Protein 3BHP (pdb70)

Organism: Bacillus subtilis (strain 168) (NCBI:txid224308)

InterPro domains:
  IPR009242 Protein of unknown function DUF896 [MF_01103] (2-60)
  IPR009242 Protein of unknown function DUF896 [PF05979] (6-68)
  IPR009242 Protein of unknown function DUF896 [PTHR37300] (1-77)

Nearest PDB structures (foldseek):
  3bhp-assembly4_B  TM=1.022E+00  e=1.691E-05  Bacillus subtilis
  3bhp-assembly4_C  TM=9.473E-01  e=4.845E-05  Bacillus subtilis
  3bhp-assembly4_A  TM=9.456E-01  e=6.882E-05  Bacillus subtilis
  3bhp-assembly4_A  TM=1.020E+00  e=9.199E-06  Bacillus subtilis
  3bhp-assembly4_B  TM=9.357E-01  e=3.485E-05  Bacillus subtilis

Solvent-accessible surface area: 9072 Å² total

Sequence (148 aa):
ISNAKIARINELAAKAKAGVITEEEKAEQQKLRQEYLKGFRSSKNTLKSVISNAKIARINELAAKAKAGVITEEEKAEQQKLRQEYLKGFRSSKNTISNAKIARINELAAKAKAGVITEEEKAEQQKLRQEYLKGFRSSKNTLKSVLE

B-factor: mean 27.61, std 17.33, range [3.36, 78.56]

Foldseek 3Di:
DDPVLVVLLVVQVVCVVVVNHDPVSVVVNVVSVVVVVVVVVVCVVVVPDD/DDPVLVVLLVVQVVCVVVVNHDPVSVVVNVVSVVVVVVVCVVCVVD/DDPVLVVLLVVLVVCVVVVNRDPVSVVVNVVSVVVVVVVCVVCVPVCHPVND

CATH classification: 1.10.287.540

Structure (mmCIF, N/CA/C/O backbone):
data_3BHP
#
_entry.id   3BHP
#
_cell.length_a   65.279
_cell.length_b   38.460
_cell.length_c   86.785
_cell.angle_alpha   90.00
_cell.angle_beta   107.95
_cell.angle_gamma   90.00
#
_symmetry.space_group_name_H-M   'C 1 2 1'
#
loop_
_entity.id
_entity.type
_entity.pdbx_description
1 polymer 'UPF0291 protein ynzC'
2 water water
#
loop_
_atom_site.group_PDB
_atom_site.id
_atom_site.type_symbol
_atom_site.label_atom_id
_atom_site.label_alt_id
_atom_site.label_comp_id
_atom_site.label_asym_id
_atom_site.label_entity_id
_atom_site.label_seq_id
_atom_site.pdbx_PDB_ins_code
_atom_site.Cartn_x
_atom_site.Cartn_y
_atom_site.Cartn_z
_atom_site.occupancy
_atom_site.B_iso_or_equiv
_atom_site.auth_seq_id
_atom_site.auth_comp_id
_atom_site.auth_asym_id
_atom_site.auth_atom_id
_atom_site.pdbx_PDB_model_num
ATOM 9 N N . ILE A 1 2 ? 30.841 29.405 21.347 1.00 34.14 2 ILE A N 1
ATOM 10 C CA . ILE A 1 2 ? 30.511 30.474 22.287 1.00 29.36 2 ILE A CA 1
ATOM 11 C C . ILE A 1 2 ? 31.425 30.530 23.517 1.00 26.17 2 ILE A C 1
ATOM 12 O O . ILE A 1 2 ? 32.177 29.595 23.783 1.00 27.27 2 ILE A O 1
ATOM 17 N N . SER A 1 3 ? 31.350 31.637 24.255 1.00 23.68 3 SER A N 1
ATOM 18 C CA . SER A 1 3 ? 32.180 31.872 25.439 1.00 21.03 3 SER A CA 1
ATOM 19 C C . SER A 1 3 ? 32.155 30.760 26.487 1.00 19.02 3 SER A C 1
ATOM 20 O O . SER A 1 3 ? 31.203 29.979 26.567 1.00 16.48 3 SER A O 1
ATOM 23 N N . ASN A 1 4 ? 33.212 30.706 27.291 1.00 16.99 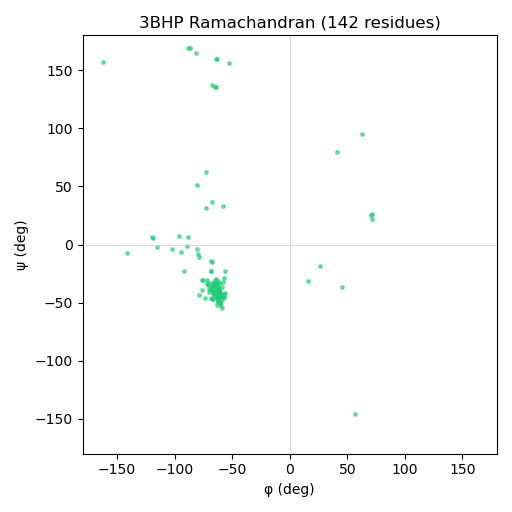4 ASN A N 1
ATOM 24 C CA . ASN A 1 4 ? 33.328 29.707 28.346 1.00 17.67 4 ASN A CA 1
ATOM 25 C C . ASN A 1 4 ? 32.271 29.942 29.421 1.00 16.43 4 ASN A C 1
ATOM 26 O O . ASN A 1 4 ? 31.752 28.996 30.011 1.00 15.05 4 ASN A O 1
ATOM 31 N N . ALA A 1 5 ? 31.962 31.208 29.678 1.00 15.30 5 ALA A N 1
ATOM 32 C CA . ALA A 1 5 ? 30.952 31.547 30.673 1.00 16.01 5 ALA A CA 1
ATOM 33 C C . ALA A 1 5 ? 29.588 30.974 30.274 1.00 14.87 5 ALA A C 1
ATOM 34 O O . ALA A 1 5 ? 28.855 30.459 31.116 1.00 14.82 5 ALA A O 1
ATOM 36 N N . LYS A 1 6 ? 29.264 31.059 28.987 1.00 12.87 6 LYS A N 1
ATOM 37 C CA . LYS A 1 6 ? 27.996 30.560 28.470 1.00 11.90 6 LYS A CA 1
ATOM 38 C C . LYS A 1 6 ? 27.917 29.038 28.444 1.00 11.46 6 LYS A C 1
ATOM 39 O O . LYS A 1 6 ? 26.832 28.467 28.571 1.00 10.69 6 LYS A O 1
ATOM 45 N N . ILE A 1 7 ? 29.057 28.381 28.261 1.00 9.06 7 ILE A N 1
ATOM 46 C CA . ILE A 1 7 ? 29.075 26.923 28.263 1.00 10.54 7 ILE A CA 1
ATOM 47 C C . ILE A 1 7 ? 28.758 26.499 29.688 1.00 8.92 7 ILE A C 1
ATOM 48 O O . ILE A 1 7 ? 28.028 25.533 29.919 1.00 9.26 7 ILE A O 1
ATOM 53 N N . ALA A 1 8 ? 29.304 27.245 30.643 1.00 8.69 8 ALA A N 1
ATOM 54 C CA . ALA A 1 8 ? 29.076 26.960 32.054 1.00 8.47 8 ALA A CA 1
ATOM 55 C C . ALA A 1 8 ? 27.599 27.145 32.416 1.00 7.36 8 ALA A C 1
ATOM 56 O O . ALA A 1 8 ? 27.057 26.395 33.228 1.00 7.91 8 ALA A O 1
ATOM 58 N N . ARG A 1 9 ? 26.954 28.145 31.821 1.00 6.74 9 ARG A N 1
ATOM 59 C CA . ARG A 1 9 ? 25.539 28.403 32.100 1.00 6.45 9 ARG A CA 1
ATOM 60 C C . ARG A 1 9 ? 24.674 27.300 31.502 1.00 5.07 9 ARG A C 1
ATOM 61 O O . ARG A 1 9 ? 23.710 26.855 32.119 1.00 3.36 9 ARG A O 1
ATOM 69 N N . ILE A 1 10 ? 25.022 26.870 30.294 1.00 4.78 10 ILE A N 1
ATOM 70 C CA . ILE A 1 10 ? 24.304 25.792 29.629 1.00 8.96 10 ILE A CA 1
ATOM 71 C C . ILE A 1 10 ? 24.345 24.555 30.534 1.00 9.01 10 ILE A C 1
ATOM 72 O O . ILE A 1 10 ? 23.333 23.887 30.749 1.00 7.76 10 ILE A O 1
ATOM 77 N N . ASN A 1 11 ? 25.522 24.263 31.078 1.00 8.82 11 ASN A N 1
ATOM 78 C CA . ASN A 1 11 ? 25.668 23.102 31.952 1.00 7.09 11 ASN A CA 1
ATOM 79 C C . ASN A 1 11 ? 24.845 23.262 33.229 1.00 4.82 11 ASN A C 1
ATOM 80 O O . ASN A 1 11 ? 24.222 22.307 33.681 1.00 5.68 11 ASN A O 1
ATOM 85 N N . GLU A 1 12 ? 24.831 24.462 33.805 1.00 6.35 12 GLU A N 1
ATOM 86 C CA . GLU A 1 12 ? 24.056 24.692 35.028 1.00 7.81 12 GLU A CA 1
ATOM 87 C C . GLU A 1 12 ? 22.567 24.473 34.803 1.00 6.87 12 GLU A C 1
ATOM 88 O O . GLU A 1 12 ? 21.900 23.850 35.617 1.00 5.39 12 GLU A O 1
ATOM 94 N N . LEU A 1 13 ? 22.047 25.009 33.703 1.00 7.83 13 LEU A N 1
ATOM 95 C CA . LEU A 1 13 ? 20.632 24.874 33.384 1.00 6.95 13 LEU A CA 1
ATOM 96 C C . LEU A 1 13 ? 20.283 23.450 32.968 1.00 6.62 13 LEU A C 1
ATOM 97 O O . LEU A 1 13 ? 19.178 22.972 33.230 1.00 5.55 13 LEU A O 1
ATOM 102 N N . ALA A 1 14 ? 21.223 22.773 32.316 1.00 5.18 14 ALA A N 1
ATOM 103 C CA . ALA A 1 14 ? 20.992 21.399 31.909 1.00 5.86 14 ALA A CA 1
ATOM 104 C C . ALA A 1 14 ? 20.796 20.574 33.173 1.00 7.37 14 ALA A C 1
ATOM 105 O O . ALA A 1 14 ? 19.944 19.689 33.220 1.00 9.09 14 ALA A O 1
ATOM 107 N N . ALA A 1 15 ? 21.581 20.879 34.200 1.00 8.05 15 ALA A N 1
ATOM 108 C CA . ALA A 1 15 ? 21.491 20.167 35.476 1.00 10.41 15 ALA A CA 1
ATOM 109 C C . ALA A 1 15 ? 20.147 20.451 36.147 1.00 10.50 15 ALA A C 1
ATOM 110 O O . ALA A 1 15 ? 19.533 19.556 36.717 1.00 10.94 15 ALA A O 1
ATOM 112 N N . LYS A 1 16 ? 19.686 21.696 36.079 1.00 10.50 16 LYS A N 1
ATOM 113 C CA . LYS A 1 16 ? 18.402 22.033 36.682 1.00 7.97 16 LYS A CA 1
ATOM 114 C C . LYS A 1 16 ? 17.282 21.306 35.953 1.00 7.43 16 LYS A C 1
ATOM 115 O O . LYS A 1 16 ? 16.317 20.865 36.573 1.00 8.94 16 LYS A O 1
ATOM 121 N N . ALA A 1 17 ? 17.412 21.181 34.635 1.00 6.89 17 ALA A N 1
ATOM 122 C CA . ALA A 1 17 ? 16.407 20.494 33.825 1.00 10.89 17 ALA A CA 1
ATOM 123 C C . ALA A 1 17 ? 16.277 19.026 34.231 1.00 13.77 17 ALA A C 1
ATOM 124 O O . ALA A 1 17 ? 15.171 18.513 34.427 1.00 13.90 17 ALA A O 1
ATOM 126 N N . LYS A 1 18 ? 17.413 18.346 34.347 1.00 13.74 18 LYS A N 1
ATOM 127 C CA . LYS A 1 18 ? 17.411 16.940 34.738 1.00 14.92 18 LYS A CA 1
ATOM 128 C C . LYS A 1 18 ? 16.845 16.760 36.150 1.00 15.21 18 LYS A C 1
ATOM 129 O O . LYS A 1 18 ? 16.185 15.766 36.440 1.00 14.71 18 LYS A O 1
ATOM 135 N N . ALA A 1 19 ? 17.099 17.729 37.020 1.00 16.10 19 ALA A N 1
ATOM 136 C CA . ALA A 1 19 ? 16.609 17.665 38.394 1.00 15.78 19 ALA A CA 1
ATOM 137 C C . ALA A 1 19 ? 15.136 18.070 38.507 1.00 16.69 19 ALA A C 1
ATOM 138 O O . ALA A 1 19 ? 14.531 17.928 39.564 1.00 18.86 19 ALA A O 1
ATOM 140 N N . GLY A 1 20 ? 14.563 18.573 37.415 1.00 16.20 20 GLY A N 1
ATOM 141 C CA . GLY A 1 20 ? 13.167 18.981 37.428 1.00 16.63 20 GLY A CA 1
ATOM 142 C C . GLY A 1 20 ? 12.887 20.248 38.224 1.00 16.74 20 GLY A C 1
ATOM 143 O O . GLY A 1 20 ? 11.778 20.446 38.723 1.00 17.27 20 GLY A O 1
ATOM 144 N N . VAL A 1 21 ? 13.884 21.117 38.346 1.00 14.45 21 VAL A N 1
ATOM 145 C CA . VAL A 1 21 ? 13.702 22.356 39.091 1.00 14.75 21 VAL A CA 1
ATOM 146 C C . VAL A 1 21 ? 13.822 23.602 38.219 1.00 15.17 21 VAL A C 1
ATOM 147 O O . VAL A 1 21 ? 13.642 24.723 38.696 1.00 16.66 21 VAL A O 1
ATOM 151 N N . ILE A 1 22 ? 14.119 23.415 36.941 1.00 12.30 22 ILE A N 1
ATOM 152 C CA . ILE A 1 22 ? 14.279 24.552 36.048 1.00 11.82 22 ILE A CA 1
ATOM 153 C C . ILE A 1 22 ? 12.980 25.353 35.886 1.00 11.64 22 ILE A C 1
ATOM 154 O O . ILE A 1 22 ? 11.905 24.781 35.715 1.00 9.88 22 ILE A O 1
ATOM 159 N N . THR A 1 23 ? 13.086 26.678 35.953 1.00 11.39 23 THR A N 1
ATOM 160 C CA . THR A 1 23 ? 11.911 27.544 35.819 1.00 13.95 23 THR A CA 1
ATOM 161 C C . THR A 1 23 ? 11.642 27.834 34.345 1.00 16.37 23 THR A C 1
ATOM 162 O O . THR A 1 23 ? 12.479 27.541 33.489 1.00 14.29 23 THR A O 1
ATOM 166 N N . GLU A 1 24 ? 10.479 28.414 34.048 1.00 15.23 24 GLU A N 1
ATOM 167 C CA . GLU A 1 24 ? 10.140 28.750 32.663 1.00 17.64 24 GLU A CA 1
ATOM 168 C C . GLU A 1 24 ? 11.084 29.806 32.101 1.00 16.54 24 GLU A C 1
ATOM 169 O O . GLU A 1 24 ? 11.415 29.777 30.915 1.00 16.19 24 GLU A O 1
ATOM 175 N N . GLU A 1 25 ? 11.516 30.740 32.947 1.00 15.81 25 GLU A N 1
ATOM 176 C CA . GLU A 1 25 ? 12.433 31.786 32.502 1.00 17.07 25 GLU A CA 1
ATOM 177 C C . GLU A 1 25 ? 13.784 31.168 32.161 1.00 14.21 25 GLU A C 1
ATOM 178 O O . GLU A 1 25 ? 14.445 31.584 31.212 1.00 13.84 25 GLU A O 1
ATOM 184 N N . GLU A 1 26 ? 14.187 30.166 32.937 1.00 12.83 26 GLU A N 1
ATOM 185 C CA . GLU A 1 26 ? 15.460 29.497 32.702 1.00 10.44 26 GLU A CA 1
ATOM 186 C C . GLU A 1 26 ? 15.387 28.629 31.450 1.00 10.78 26 GLU A C 1
ATOM 187 O O . GLU A 1 26 ? 16.369 28.517 30.730 1.00 10.37 26 GLU A O 1
ATOM 193 N N . LYS A 1 27 ? 14.224 28.035 31.183 1.00 10.59 27 LYS A N 1
ATOM 194 C CA . LYS A 1 27 ? 14.043 27.204 29.990 1.00 12.00 27 LYS A CA 1
ATOM 195 C C . LYS A 1 27 ? 14.220 28.060 28.742 1.00 12.98 27 LYS A C 1
ATOM 196 O O . LYS A 1 27 ? 14.841 27.639 27.768 1.00 15.03 27 LYS A O 1
ATOM 202 N N . ALA A 1 28 ? 13.652 29.261 28.777 1.00 13.99 28 ALA A N 1
ATOM 203 C CA . ALA A 1 28 ? 13.755 30.194 27.659 1.00 13.15 28 ALA A CA 1
ATOM 204 C C . ALA A 1 28 ? 15.215 30.602 27.517 1.00 11.30 28 ALA A C 1
ATOM 205 O O . ALA A 1 28 ? 15.744 30.687 26.411 1.00 10.98 28 ALA A O 1
ATOM 207 N N . GLU A 1 29 ? 15.861 30.858 28.648 1.00 10.90 29 GLU A N 1
ATOM 208 C CA . GLU A 1 29 ? 17.264 31.241 28.635 1.00 12.15 29 GLU A CA 1
ATOM 209 C C . GLU A 1 29 ? 18.078 30.110 28.009 1.00 11.17 29 GLU A C 1
ATOM 210 O O . GLU A 1 29 ? 18.945 30.353 27.169 1.00 12.64 29 GLU A O 1
ATOM 216 N N . GLN A 1 30 ? 17.797 28.875 28.419 1.00 12.46 30 GLN A N 1
ATOM 217 C CA . GLN A 1 30 ? 18.523 27.716 27.894 1.00 12.87 30 GLN A CA 1
ATOM 218 C C . GLN A 1 30 ? 18.327 27.575 26.390 1.00 13.58 30 GLN A C 1
ATOM 219 O O . GLN A 1 30 ? 19.265 27.246 25.670 1.00 12.95 30 GLN A O 1
ATOM 225 N N . GLN A 1 31 ? 17.105 27.808 25.917 1.00 14.92 31 GLN A N 1
ATOM 226 C CA . GLN A 1 31 ? 16.830 27.700 24.486 1.00 17.77 31 GLN A CA 1
ATOM 227 C C . GLN A 1 31 ? 17.652 28.705 23.700 1.00 17.20 31 GLN A C 1
ATOM 228 O O . GLN A 1 31 ? 18.222 28.372 22.659 1.00 18.41 31 GLN A O 1
ATOM 234 N N . LYS A 1 32 ? 17.713 29.935 24.199 1.00 16.89 32 LYS A N 1
ATOM 235 C CA . LYS A 1 32 ? 18.490 30.975 23.542 1.00 18.70 32 LYS A CA 1
ATOM 236 C C . LYS A 1 32 ? 19.962 30.579 23.507 1.00 18.42 32 LYS A C 1
ATOM 237 O O . LYS A 1 32 ? 20.630 30.754 22.491 1.00 15.60 32 LYS A O 1
ATOM 243 N N . LEU A 1 33 ? 20.467 30.041 24.616 1.00 15.67 33 LEU A N 1
ATOM 244 C CA . LEU A 1 33 ? 21.869 29.623 24.671 1.00 15.79 33 LEU A CA 1
ATOM 245 C C . LEU A 1 33 ? 22.155 28.442 23.746 1.00 14.95 33 LEU A C 1
ATOM 246 O O . LEU A 1 33 ? 23.218 28.382 23.125 1.00 16.06 33 LEU A O 1
ATOM 251 N N . ARG A 1 34 ? 21.212 27.506 23.665 1.00 15.90 34 ARG A N 1
ATOM 252 C CA . ARG A 1 34 ? 21.367 26.336 22.810 1.00 19.45 34 ARG A CA 1
ATOM 253 C C . ARG A 1 34 ? 21.417 26.764 21.345 1.00 19.53 34 ARG A C 1
ATOM 254 O O . ARG A 1 34 ? 22.067 26.118 20.527 1.00 17.64 34 ARG A O 1
ATOM 262 N N . GLN A 1 35 ? 20.727 27.852 21.017 1.00 20.92 35 GLN A N 1
ATOM 263 C CA . GLN A 1 35 ? 20.734 28.355 19.649 1.00 21.78 35 GLN A CA 1
ATOM 264 C C . GLN A 1 35 ? 22.064 29.052 19.401 1.00 20.79 35 GLN A C 1
ATOM 265 O O . GLN A 1 35 ? 22.640 28.927 18.325 1.00 21.07 35 GLN A O 1
ATOM 271 N N . GLU A 1 36 ? 22.556 29.777 20.403 1.00 18.22 36 GLU A N 1
ATOM 272 C CA . GLU A 1 36 ? 23.838 30.459 20.276 1.00 19.36 36 GLU A CA 1
ATOM 273 C C . GLU A 1 36 ? 24.952 29.420 20.151 1.00 18.94 36 GLU A C 1
ATOM 274 O O . GLU A 1 36 ? 25.929 29.624 19.428 1.00 17.25 36 GLU A O 1
ATOM 280 N N . TYR A 1 37 ? 24.801 28.305 20.857 1.00 17.65 37 TYR A N 1
ATOM 281 C CA . TYR A 1 37 ? 25.802 27.243 20.810 1.00 19.76 37 TYR A CA 1
ATOM 282 C C . TYR A 1 37 ? 25.860 26.595 19.421 1.00 20.03 37 TYR A C 1
ATOM 283 O O . TYR A 1 37 ? 26.939 26.401 18.867 1.00 18.71 37 TYR A O 1
ATOM 292 N N . LEU A 1 38 ? 24.694 26.263 18.873 1.00 19.97 38 LEU A N 1
ATOM 293 C CA . LEU A 1 38 ? 24.609 25.637 17.558 1.00 23.04 38 LEU A CA 1
ATOM 294 C C . LEU A 1 38 ? 25.138 26.558 16.465 1.00 22.62 38 LEU A C 1
ATOM 295 O O . LEU A 1 38 ? 25.727 26.098 15.490 1.00 24.17 38 LEU A O 1
ATOM 300 N N . LYS A 1 39 ? 24.929 27.859 16.639 1.00 23.12 39 LYS A N 1
ATOM 301 C CA . LYS A 1 39 ? 25.392 28.853 15.679 1.00 23.89 39 LYS A CA 1
ATOM 302 C C . LYS A 1 39 ? 26.917 28.905 15.697 1.00 23.91 39 LYS A C 1
ATOM 303 O O . LYS A 1 39 ? 27.566 28.920 14.648 1.00 22.24 39 LYS A O 1
ATOM 309 N N . GLY A 1 40 ? 27.484 28.934 16.899 1.00 21.96 40 GLY A N 1
ATOM 310 C CA . GLY A 1 40 ? 28.929 28.973 17.033 1.00 20.55 40 GLY A CA 1
ATOM 311 C C . GLY A 1 40 ? 29.539 27.664 16.581 1.00 21.44 40 GLY A C 1
ATOM 312 O O . GLY A 1 40 ? 30.711 27.605 16.207 1.00 21.35 40 GLY A O 1
ATOM 313 N N . PHE A 1 41 ? 28.739 26.603 16.611 1.00 21.43 41 PHE A N 1
ATOM 314 C CA . PHE A 1 41 ? 29.220 25.295 16.200 1.00 24.36 41 PHE A CA 1
ATOM 315 C C . PHE A 1 41 ? 29.252 25.150 14.677 1.00 25.55 41 PHE A C 1
ATOM 316 O O . PHE A 1 41 ? 30.214 24.612 14.123 1.00 24.20 41 PHE A O 1
ATOM 324 N N . ARG A 1 42 ? 28.201 25.619 14.008 1.00 25.28 42 ARG A N 1
ATOM 325 C CA . ARG A 1 42 ? 28.136 25.545 12.549 1.00 26.78 42 ARG A CA 1
ATOM 326 C C . ARG A 1 42 ? 29.275 26.373 11.965 1.00 26.41 42 ARG A C 1
ATOM 327 O O . ARG A 1 42 ? 29.892 25.997 10.967 1.00 26.91 42 ARG A O 1
ATOM 335 N N . SER A 1 43 ? 29.547 27.504 12.602 1.00 26.83 43 SER A N 1
ATOM 336 C CA . SER A 1 43 ? 30.612 28.394 12.172 1.00 28.12 43 SER A CA 1
ATOM 337 C C . SER A 1 43 ? 31.956 27.683 12.288 1.00 30.09 43 SER A C 1
ATOM 338 O O . SER A 1 43 ? 32.795 27.768 11.390 1.00 28.84 43 SER A O 1
ATOM 341 N N . SER A 1 44 ? 32.155 26.980 13.399 1.00 30.10 44 SER A N 1
ATOM 342 C CA . SER A 1 44 ? 33.395 26.248 13.631 1.00 30.60 44 SER A CA 1
ATOM 343 C C . SER A 1 44 ? 33.535 25.073 12.667 1.00 32.12 44 SER A C 1
ATOM 344 O O . SER A 1 44 ? 34.641 24.737 12.247 1.00 31.39 44 SER A O 1
ATOM 355 N N . LYS A 1 46 ? 32.633 25.060 9.733 1.00 44.86 46 LYS A N 1
ATOM 356 C CA . LYS A 1 46 ? 32.969 25.620 8.437 1.00 49.39 46 LYS A CA 1
ATOM 357 C C . LYS A 1 46 ? 34.475 25.530 8.199 1.00 51.93 46 LYS A C 1
ATOM 358 O O . LYS A 1 46 ? 34.917 25.276 7.079 1.00 52.48 46 LYS A O 1
ATOM 364 N N . ASN A 1 47 ? 35.260 25.720 9.256 1.00 54.33 47 ASN A N 1
ATOM 365 C CA . ASN A 1 47 ? 36.712 25.653 9.134 1.00 57.79 47 ASN A CA 1
ATOM 366 C C . ASN A 1 47 ? 37.294 24.283 9.470 1.00 58.85 47 ASN A C 1
ATOM 367 O O . ASN A 1 47 ? 38.492 24.058 9.302 1.00 59.93 47 ASN A O 1
ATOM 372 N N . THR A 1 48 ? 36.454 23.371 9.946 1.00 60.29 48 THR A N 1
ATOM 373 C CA . THR A 1 48 ? 36.912 22.024 10.267 1.00 61.26 48 THR A CA 1
ATOM 374 C C . THR A 1 48 ? 36.702 21.171 9.026 1.00 62.14 48 THR A C 1
ATOM 375 O O . THR A 1 48 ? 37.353 20.144 8.838 1.00 62.04 48 THR A O 1
ATOM 379 N N . LEU A 1 49 ? 35.781 21.620 8.181 1.00 62.83 49 LEU A N 1
ATOM 380 C CA . LEU A 1 49 ? 35.451 20.933 6.942 1.00 64.15 49 LEU A CA 1
ATOM 381 C C . LEU A 1 49 ? 36.664 20.986 6.017 1.00 65.54 49 LEU A C 1
ATOM 382 O O . LEU A 1 49 ? 36.927 20.051 5.261 1.00 65.45 49 LEU A O 1
ATOM 387 N N . LYS A 1 50 ? 37.403 22.089 6.097 1.00 66.96 50 LYS A N 1
ATOM 388 C CA . LYS A 1 50 ? 38.596 22.292 5.283 1.00 68.38 50 LYS A CA 1
ATOM 389 C C . LYS A 1 50 ? 39.764 21.427 5.754 1.00 69.17 50 LYS A C 1
ATOM 390 O O . LYS A 1 50 ? 40.802 21.943 6.166 1.00 69.32 50 LYS A O 1
ATOM 396 N N . SER A 1 51 ? 39.592 20.112 5.685 1.00 70.55 51 SER A N 1
ATOM 397 C CA . SER A 1 51 ? 40.635 19.185 6.104 1.00 71.74 51 SER A CA 1
ATOM 398 C C . SER A 1 51 ? 40.380 17.794 5.534 1.00 73.14 51 SER A C 1
ATOM 399 O O . SER A 1 51 ? 39.246 17.448 5.196 1.00 72.93 51 SER A O 1
ATOM 402 N N . VAL A 1 52 ? 41.444 17.004 5.428 1.00 74.58 52 VAL A N 1
ATOM 403 C CA . VAL A 1 52 ? 41.352 15.649 4.897 1.00 75.49 52 VAL A CA 1
ATOM 404 C C . VAL A 1 52 ? 41.143 14.626 6.012 1.00 76.02 52 VAL A C 1
ATOM 405 O O . VAL A 1 52 ? 40.297 14.809 6.890 1.00 76.55 52 VAL A O 1
ATOM 417 N N . ILE B 1 2 ? 36.635 14.113 21.613 1.00 23.51 2 ILE B N 1
ATOM 418 C CA . ILE B 1 2 ? 37.480 14.167 22.803 1.00 20.79 2 ILE B CA 1
ATOM 419 C C . ILE B 1 2 ? 37.035 13.218 23.912 1.00 16.88 2 ILE B C 1
ATOM 420 O O . ILE B 1 2 ? 35.868 12.846 24.006 1.00 16.55 2 ILE B O 1
ATOM 425 N N . SER B 1 3 ? 37.987 12.839 24.756 1.00 15.78 3 SER B N 1
ATOM 426 C CA . SER B 1 3 ? 37.738 11.922 25.861 1.00 12.87 3 SER B CA 1
ATOM 427 C C . SER B 1 3 ? 36.772 12.501 26.890 1.00 12.99 3 SER B C 1
ATOM 428 O O . SER B 1 3 ? 36.584 13.720 26.967 1.00 11.15 3 SER B O 1
ATOM 431 N N . ASN B 1 4 ? 36.168 11.618 27.680 1.00 11.23 4 ASN B N 1
ATOM 432 C CA . ASN B 1 4 ? 35.239 12.040 28.714 1.00 14.56 4 ASN B CA 1
ATOM 433 C C . ASN B 1 4 ? 35.989 12.894 29.731 1.00 12.39 4 ASN B C 1
ATOM 434 O O . ASN B 1 4 ? 35.454 13.882 30.228 1.00 10.17 4 ASN B O 1
ATOM 439 N N . ALA B 1 5 ? 37.231 12.513 30.028 1.00 11.68 5 ALA B N 1
ATOM 440 C CA . ALA B 1 5 ? 38.058 13.255 30.981 1.00 12.96 5 ALA B CA 1
ATOM 441 C C . ALA B 1 5 ? 38.313 14.694 30.525 1.00 10.20 5 ALA B C 1
ATOM 442 O O . ALA B 1 5 ? 38.363 15.610 31.352 1.00 8.62 5 ALA B O 1
ATOM 444 N N . LYS B 1 6 ? 38.494 14.898 29.222 1.00 7.70 6 LYS B N 1
ATOM 445 C CA . LYS B 1 6 ? 38.723 16.248 28.719 1.00 7.37 6 LYS B CA 1
ATOM 446 C C . LYS B 1 6 ? 37.427 17.050 28.716 1.00 5.73 6 LYS B C 1
ATOM 447 O O . LYS B 1 6 ? 37.452 18.261 28.889 1.00 7.04 6 LYS B O 1
ATOM 453 N N . ILE B 1 7 ? 36.297 16.376 28.528 1.00 4.86 7 ILE B N 1
ATOM 454 C CA . ILE B 1 7 ? 35.012 17.064 28.554 1.00 5.37 7 ILE B CA 1
ATOM 455 C C . ILE B 1 7 ? 34.834 17.620 29.967 1.00 6.88 7 ILE B C 1
ATOM 456 O O . ILE B 1 7 ? 34.409 18.762 30.153 1.00 6.03 7 ILE B O 1
ATOM 461 N N . ALA B 1 8 ? 35.198 16.812 30.960 1.00 6.39 8 ALA B N 1
ATOM 462 C CA . ALA B 1 8 ? 35.092 17.214 32.357 1.00 7.35 8 ALA B CA 1
ATOM 463 C C . ALA B 1 8 ? 35.962 18.443 32.634 1.00 7.28 8 ALA B C 1
ATOM 464 O O . ALA B 1 8 ? 35.521 19.389 33.289 1.00 7.63 8 ALA B O 1
ATOM 466 N N . ARG B 1 9 ? 37.190 18.437 32.122 1.00 7.76 9 ARG B N 1
ATOM 467 C CA . ARG B 1 9 ? 38.101 19.559 32.329 1.00 7.50 9 ARG B CA 1
ATOM 468 C C . ARG B 1 9 ? 37.547 20.819 31.682 1.00 8.55 9 ARG B C 1
ATOM 469 O O . ARG B 1 9 ? 37.649 21.905 32.237 1.00 7.15 9 ARG B O 1
ATOM 477 N N . ILE B 1 10 ? 36.970 20.671 30.498 1.00 9.11 10 ILE B N 1
ATOM 478 C CA . ILE B 1 10 ? 36.374 21.808 29.816 1.00 9.02 10 ILE B CA 1
ATOM 479 C C . ILE B 1 10 ? 35.271 22.405 30.693 1.00 7.83 10 ILE B C 1
ATOM 480 O O . ILE B 1 10 ? 35.175 23.623 30.843 1.00 9.68 10 ILE B O 1
ATOM 485 N N . ASN B 1 11 ? 34.448 21.543 31.279 1.00 5.92 11 ASN B N 1
ATOM 486 C CA . ASN B 1 11 ? 33.360 22.009 32.130 1.00 7.42 11 ASN B CA 1
ATOM 487 C C . ASN B 1 11 ? 33.907 22.675 33.391 1.00 7.77 11 ASN B C 1
ATOM 488 O O . ASN B 1 11 ? 33.382 23.698 33.840 1.00 8.37 11 ASN B O 1
ATOM 493 N N . GLU B 1 12 ? 34.970 22.101 33.944 1.00 7.13 12 GLU B N 1
ATOM 494 C CA . GLU B 1 12 ? 35.612 22.653 35.139 1.00 8.65 12 GLU B CA 1
ATOM 495 C C . GLU B 1 12 ? 36.124 24.071 34.891 1.00 8.18 12 GLU B C 1
ATOM 496 O O . GLU B 1 12 ? 35.871 24.985 35.677 1.00 7.64 12 GLU B O 1
ATOM 502 N N . LEU B 1 13 ? 36.866 24.239 33.802 1.00 7.35 13 LEU B N 1
ATOM 503 C CA . LEU B 1 13 ? 37.423 25.536 33.458 1.00 9.71 13 LEU B CA 1
ATOM 504 C C . LEU B 1 13 ? 36.333 26.531 33.068 1.00 8.09 13 LEU B C 1
ATOM 505 O O . LEU B 1 13 ? 36.460 27.729 33.331 1.00 9.05 13 LEU B O 1
ATOM 510 N N . ALA B 1 14 ? 35.265 26.036 32.449 1.00 9.18 14 ALA B N 1
ATOM 511 C CA . ALA B 1 14 ? 34.148 26.893 32.059 1.00 7.31 14 ALA B CA 1
ATOM 512 C C . ALA B 1 14 ? 33.535 27.474 33.326 1.00 8.98 14 ALA B C 1
ATOM 513 O O . ALA B 1 14 ? 33.170 28.647 33.368 1.00 11.02 14 ALA B O 1
ATOM 515 N N . ALA B 1 15 ? 33.436 26.645 34.361 1.00 8.92 15 ALA B N 1
ATOM 516 C CA . ALA B 1 15 ? 32.874 27.068 35.645 1.00 10.03 15 ALA B CA 1
A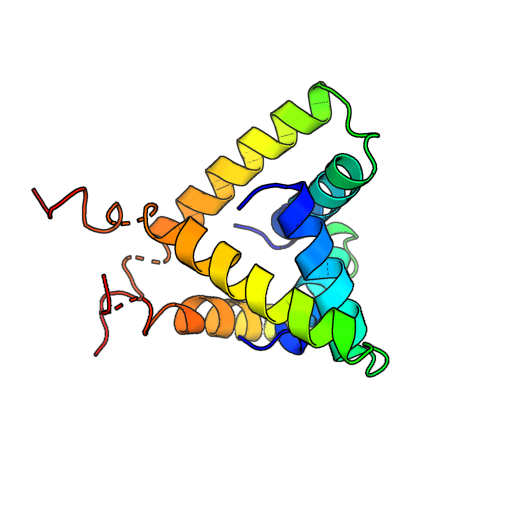TOM 517 C C . ALA B 1 15 ? 33.740 28.151 36.280 1.00 10.01 15 ALA B C 1
ATOM 518 O O . ALA B 1 15 ? 33.228 29.124 36.833 1.00 10.35 15 ALA B O 1
ATOM 520 N N . LYS B 1 16 ? 35.055 27.981 36.200 1.00 12.13 16 LYS B N 1
ATOM 521 C CA . LYS B 1 16 ? 35.986 28.966 36.750 1.00 11.13 16 LYS B CA 1
ATOM 522 C C . LYS B 1 16 ? 35.890 30.277 35.982 1.00 13.50 16 LYS B C 1
ATOM 523 O O . LYS B 1 16 ? 36.058 31.359 36.554 1.00 15.16 16 LYS B O 1
ATOM 529 N N . ALA B 1 17 ? 35.632 30.180 34.681 1.00 12.09 17 ALA B N 1
ATOM 530 C CA . ALA B 1 17 ? 35.500 31.368 33.848 1.00 11.20 17 ALA B CA 1
ATOM 531 C C . ALA B 1 17 ? 34.244 32.143 34.250 1.00 14.35 17 ALA B C 1
ATOM 532 O O . ALA B 1 17 ? 34.277 33.363 34.426 1.00 14.33 17 ALA B O 1
ATOM 534 N N . LYS B 1 18 ? 33.133 31.432 34.399 1.00 13.96 18 LYS B N 1
ATOM 535 C CA . LYS B 1 18 ? 31.879 32.068 34.780 1.00 16.36 18 LYS B CA 1
ATOM 536 C C . LYS B 1 18 ? 31.960 32.663 36.186 1.00 17.17 18 LYS B C 1
ATOM 537 O O . LYS B 1 18 ? 31.344 33.691 36.470 1.00 16.67 18 LYS B O 1
ATOM 543 N N . ALA B 1 19 ? 32.725 32.018 37.062 1.00 14.58 19 ALA B N 1
ATOM 544 C CA . ALA B 1 19 ? 32.876 32.495 38.432 1.00 16.01 19 ALA B CA 1
ATOM 545 C C . ALA B 1 19 ? 33.896 33.627 38.523 1.00 15.84 19 ALA B C 1
ATOM 546 O O . ALA B 1 19 ? 34.109 34.192 39.595 1.00 16.09 19 ALA B O 1
ATOM 548 N N . GLY B 1 20 ? 34.528 33.935 37.395 1.00 14.91 20 GLY B N 1
ATOM 549 C CA . GLY B 1 20 ? 35.507 35.005 37.336 1.00 16.62 20 GLY B CA 1
ATOM 550 C C . GLY B 1 20 ? 36.821 34.754 38.045 1.00 17.67 20 GLY B C 1
ATOM 551 O O . GLY B 1 20 ? 37.502 35.699 38.440 1.00 17.06 20 GLY B O 1
ATOM 552 N N . VAL B 1 21 ? 37.197 33.490 38.195 1.00 18.05 21 VAL B N 1
ATOM 553 C CA . VAL B 1 21 ? 38.439 33.155 38.883 1.00 20.35 21 VAL B CA 1
ATOM 554 C C . VAL B 1 21 ? 39.453 32.412 38.008 1.00 20.18 21 VAL B C 1
ATOM 555 O O . VAL B 1 21 ? 40.507 31.998 38.488 1.00 23.14 21 VAL B O 1
ATOM 559 N N . ILE B 1 22 ? 39.152 32.251 36.727 1.00 20.32 22 ILE B N 1
ATOM 560 C CA . ILE B 1 22 ? 40.064 31.533 35.842 1.00 19.08 22 ILE B CA 1
ATOM 561 C C . ILE B 1 22 ? 41.369 32.306 35.621 1.00 20.54 22 ILE B C 1
ATOM 562 O O . ILE B 1 22 ? 41.356 33.524 35.440 1.00 20.42 22 ILE B O 1
ATOM 567 N N . THR B 1 23 ? 42.493 31.597 35.647 1.00 19.89 23 THR B N 1
ATOM 568 C CA . THR B 1 23 ? 43.794 32.237 35.453 1.00 21.69 23 THR B CA 1
ATOM 569 C C . THR B 1 23 ? 44.175 32.304 33.973 1.00 22.05 23 THR B C 1
ATOM 570 O O . THR B 1 23 ? 43.525 31.691 33.123 1.00 18.76 23 THR B O 1
ATOM 574 N N . GLU B 1 24 ? 45.228 33.055 33.666 1.00 21.42 24 GLU B N 1
ATOM 575 C CA . GLU B 1 24 ? 45.684 33.171 32.284 1.00 21.84 24 GLU B CA 1
ATOM 576 C C . GLU B 1 24 ? 46.129 31.810 31.762 1.00 19.23 24 GLU B C 1
ATOM 577 O O . GLU B 1 24 ? 45.821 31.443 30.626 1.00 20.28 24 GLU B O 1
ATOM 583 N N . GLU B 1 25 ? 46.848 31.057 32.589 1.00 18.11 25 GLU B N 1
ATOM 584 C CA . GLU B 1 25 ? 47.306 29.736 32.176 1.00 19.61 25 GLU B CA 1
ATOM 585 C C . GLU B 1 25 ? 46.115 28.811 31.936 1.00 18.45 25 GLU B C 1
ATOM 586 O O . GLU B 1 25 ? 46.074 28.087 30.941 1.00 19.43 25 GLU B O 1
ATOM 592 N N . GLU B 1 26 ? 45.146 28.831 32.846 1.00 16.70 26 GLU B N 1
ATOM 593 C CA . GLU B 1 26 ? 43.959 27.996 32.678 1.00 16.23 26 GLU B CA 1
ATOM 594 C C . GLU B 1 26 ? 43.229 28.417 31.401 1.00 14.42 26 GLU B C 1
ATOM 595 O O . GLU B 1 26 ? 42.684 27.578 30.693 1.00 14.84 26 GLU B O 1
ATOM 601 N N . LYS B 1 27 ? 43.223 29.716 31.104 1.00 16.43 27 LYS B N 1
ATOM 602 C CA . LYS B 1 27 ? 42.570 30.205 29.888 1.00 15.57 27 LYS B CA 1
ATOM 603 C C . LYS B 1 27 ? 43.246 29.586 28.674 1.00 15.65 27 LYS B C 1
ATOM 604 O O . LYS B 1 27 ? 42.584 29.095 27.763 1.00 18.26 27 LYS B O 1
ATOM 610 N N . ALA B 1 28 ? 44.573 29.615 28.667 1.00 16.67 28 ALA B N 1
ATOM 611 C CA . ALA B 1 28 ? 45.335 29.042 27.563 1.00 16.27 28 ALA B CA 1
ATOM 612 C C . ALA B 1 28 ? 45.027 27.552 27.474 1.00 14.77 28 ALA B C 1
ATOM 613 O O . ALA B 1 28 ? 44.903 27.001 26.380 1.00 14.57 28 ALA B O 1
ATOM 615 N N . GLU B 1 29 ? 44.900 26.908 28.630 1.00 14.27 29 GLU B N 1
ATOM 616 C CA . GLU B 1 29 ? 44.593 25.481 28.680 1.00 15.23 29 GLU B CA 1
ATOM 617 C C . GLU B 1 29 ? 43.217 25.222 28.058 1.00 13.45 29 GLU B C 1
ATOM 618 O O . GLU B 1 29 ? 43.055 24.291 27.279 1.00 15.71 29 GLU B O 1
ATOM 624 N N . GLN B 1 30 ? 42.237 26.054 28.400 1.00 14.56 30 GLN B N 1
ATOM 625 C CA . GLN B 1 30 ? 40.877 25.916 27.870 1.00 14.82 30 GLN B CA 1
ATOM 626 C C . GLN B 1 30 ? 40.844 26.099 26.345 1.00 16.12 30 GLN B C 1
ATOM 627 O O . GLN B 1 30 ? 40.108 25.403 25.648 1.00 13.71 30 GLN B O 1
ATOM 633 N N . GLN B 1 31 ? 41.634 27.045 25.840 1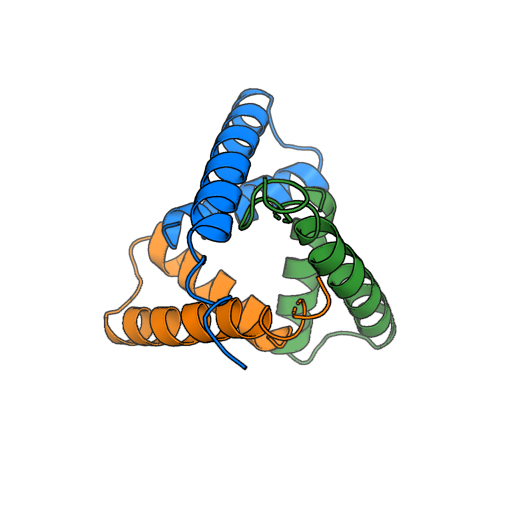.00 17.11 31 GLN B N 1
ATOM 634 C CA . GLN B 1 31 ? 41.712 27.306 24.400 1.00 18.38 31 GLN B CA 1
ATOM 635 C C . GLN B 1 31 ? 42.174 26.034 23.693 1.00 16.77 31 GLN B C 1
ATOM 636 O O . GLN B 1 31 ? 41.636 25.649 22.651 1.00 17.47 31 GLN B O 1
ATOM 642 N N . LYS B 1 32 ? 43.188 25.397 24.271 1.00 15.84 32 LYS B N 1
ATOM 643 C CA . LYS B 1 32 ? 43.746 24.164 23.731 1.00 16.88 32 LYS B CA 1
ATOM 644 C C . LYS B 1 32 ? 42.700 23.061 23.717 1.00 14.62 32 LYS B C 1
ATOM 645 O O . LYS B 1 32 ? 42.555 22.351 22.728 1.00 15.29 32 LYS B O 1
ATOM 651 N N . LEU B 1 33 ? 41.973 22.918 24.822 1.00 13.80 33 LEU B N 1
ATOM 652 C CA . LEU B 1 33 ? 40.943 21.891 24.916 1.00 12.79 33 LEU B CA 1
ATOM 653 C C . LEU B 1 33 ? 39.785 22.166 23.960 1.00 12.37 33 LEU B C 1
ATOM 654 O O . LEU B 1 33 ? 39.238 21.238 23.366 1.00 12.47 33 LEU B O 1
ATOM 659 N N . ARG B 1 34 ? 39.409 23.434 23.818 1.00 12.18 34 ARG B N 1
ATOM 660 C CA . ARG B 1 34 ? 38.313 23.804 22.927 1.00 15.33 34 ARG B CA 1
ATOM 661 C C . ARG B 1 34 ? 38.653 23.424 21.491 1.00 14.81 34 ARG B C 1
ATOM 662 O O . ARG B 1 34 ? 37.798 22.950 20.752 1.00 15.89 34 ARG B O 1
ATOM 670 N N . GLN B 1 35 ? 39.904 23.626 21.098 1.00 16.62 35 GLN B N 1
ATOM 671 C CA . GLN B 1 35 ? 40.319 23.276 19.746 1.00 19.45 35 GLN B CA 1
ATOM 672 C C . GLN B 1 35 ? 40.313 21.762 19.570 1.00 17.52 35 GLN B C 1
ATOM 673 O O . GLN B 1 35 ? 39.965 21.255 18.505 1.00 17.91 35 GLN B O 1
ATOM 679 N N . GLU B 1 36 ? 40.693 21.040 20.619 1.00 16.92 36 GLU B N 1
ATOM 680 C CA . GLU B 1 36 ? 40.690 19.582 20.567 1.00 16.94 36 GLU B CA 1
ATOM 681 C C . GLU B 1 36 ? 39.241 19.114 20.433 1.00 17.31 36 GLU B C 1
ATOM 682 O O . GLU B 1 36 ? 38.946 18.125 19.754 1.00 15.70 36 GLU B O 1
ATOM 688 N N . TYR B 1 37 ? 38.336 19.836 21.086 1.00 16.07 37 TYR B N 1
ATOM 689 C CA . TYR B 1 37 ? 36.920 19.495 21.038 1.00 16.46 37 TYR B CA 1
ATOM 690 C C . TYR B 1 37 ? 36.411 19.530 19.593 1.00 15.17 37 TYR B C 1
ATOM 691 O O . TYR B 1 37 ? 35.819 18.562 19.105 1.00 13.82 37 TYR B O 1
ATOM 700 N N . LEU B 1 38 ? 36.657 20.648 18.920 1.00 16.63 38 LEU B N 1
ATOM 701 C CA . LEU B 1 38 ? 36.232 20.829 17.533 1.00 19.28 38 LEU B CA 1
ATOM 702 C C . LEU B 1 38 ? 36.891 19.818 16.601 1.00 19.94 38 LEU B C 1
ATOM 703 O O . LEU B 1 38 ? 36.212 19.158 15.821 1.00 22.14 38 LEU B O 1
ATOM 708 N N . LYS B 1 39 ? 38.211 19.687 16.693 1.00 21.27 39 LYS B N 1
ATOM 709 C CA 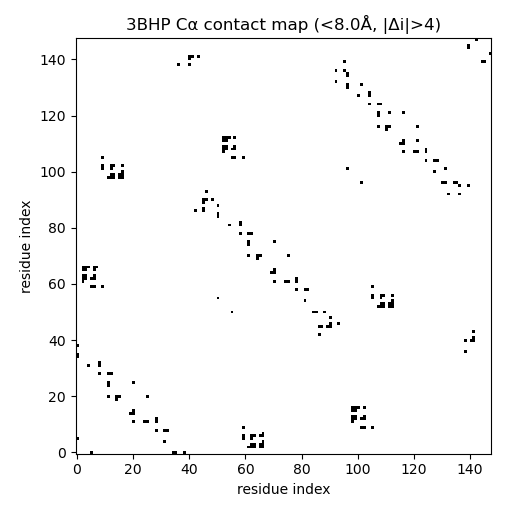. LYS B 1 39 ? 38.932 18.735 15.853 1.00 23.26 39 LYS B CA 1
ATOM 710 C C . LYS B 1 39 ? 38.362 17.328 16.048 1.00 22.64 39 LYS B C 1
ATOM 711 O O . LYS B 1 39 ? 38.502 16.459 15.181 1.00 22.20 39 LYS B O 1
ATOM 717 N N . GLY B 1 40 ? 37.712 17.112 17.188 1.00 18.72 40 GLY B N 1
ATOM 718 C CA . GLY B 1 40 ? 37.118 15.818 17.476 1.00 20.25 40 GLY B CA 1
ATOM 719 C C . GLY B 1 40 ? 35.934 15.473 16.586 1.00 20.10 40 GLY B C 1
ATOM 720 O O . GLY B 1 40 ? 35.502 14.320 16.539 1.00 20.23 40 GLY B O 1
ATOM 721 N N . PHE B 1 41 ? 35.412 16.472 15.881 1.00 21.62 41 PHE B N 1
ATOM 722 C CA . PHE B 1 41 ? 34.274 16.294 14.981 1.00 23.69 41 PHE B CA 1
ATOM 723 C C . PHE B 1 41 ? 34.726 16.097 13.530 1.00 27.27 41 PHE B C 1
ATOM 724 O O . PHE B 1 41 ? 33.902 16.069 12.617 1.00 25.80 41 PHE B O 1
ATOM 732 N N . ARG B 1 42 ? 36.033 15.967 13.325 1.00 29.32 42 ARG B N 1
ATOM 733 C CA . ARG B 1 42 ? 36.593 15.804 11.987 1.00 34.19 42 ARG B CA 1
ATOM 734 C C . ARG B 1 42 ? 36.058 14.577 11.249 1.00 36.25 42 ARG B C 1
ATOM 735 O O . ARG B 1 42 ? 35.554 14.691 10.133 1.00 35.64 42 ARG B O 1
ATOM 743 N N . SER B 1 43 ? 36.168 13.408 11.872 1.00 38.42 43 SER B N 1
ATOM 744 C CA . SER B 1 43 ? 35.697 12.169 11.263 1.00 40.42 43 SER B CA 1
ATOM 745 C C . SER B 1 43 ? 34.195 12.173 11.011 1.00 41.81 43 SER B C 1
ATOM 746 O O . SER B 1 43 ? 33.720 11.547 10.065 1.00 41.03 43 SER B O 1
ATOM 749 N N . SER B 1 44 ? 33.446 12.869 11.860 1.00 42.86 44 SER B N 1
ATOM 750 C CA . SER B 1 44 ? 31.998 12.944 11.698 1.00 45.08 44 SER B CA 1
ATOM 751 C C . SER B 1 44 ? 31.662 13.829 10.506 1.00 46.36 44 SER B C 1
ATOM 752 O O . SER B 1 44 ? 30.697 13.581 9.784 1.00 45.95 44 SER B O 1
ATOM 763 N N . LYS B 1 46 ? 33.471 14.215 7.792 1.00 53.65 46 LYS B N 1
ATOM 764 C CA . LYS B 1 46 ? 33.734 13.474 6.564 1.00 55.55 46 LYS B CA 1
ATOM 765 C C . LYS B 1 46 ? 32.699 12.378 6.323 1.00 55.88 46 LYS B C 1
ATOM 766 O O . LYS B 1 46 ? 32.390 12.057 5.177 1.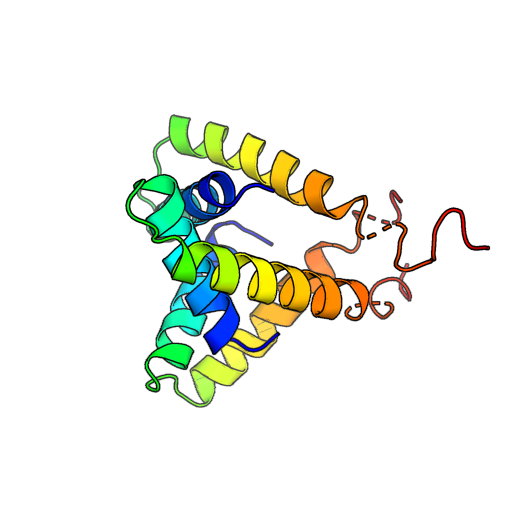00 56.13 46 LYS B O 1
ATOM 772 N N . ASN B 1 47 ? 32.162 11.801 7.394 1.00 56.51 47 ASN B N 1
ATOM 773 C CA . ASN B 1 47 ? 31.149 10.764 7.242 1.00 56.98 47 ASN B CA 1
ATOM 774 C C . ASN B 1 47 ? 29.878 11.394 6.684 1.00 56.58 47 ASN B C 1
ATOM 775 O O . ASN B 1 47 ? 29.046 10.718 6.081 1.00 56.93 47 ASN B O 1
ATOM 780 N N . THR B 1 48 ? 29.741 12.700 6.887 1.00 55.66 48 THR B N 1
ATOM 781 C CA . THR B 1 48 ? 28.579 13.439 6.409 1.00 55.37 48 THR B CA 1
ATOM 782 C C . THR B 1 48 ? 28.848 14.026 5.026 1.00 54.62 48 THR B C 1
ATOM 783 O O . THR B 1 48 ? 29.999 14.183 4.619 1.00 53.32 48 THR B O 1
ATOM 795 N N . ILE C 1 2 ? 21.216 16.954 21.351 1.00 29.77 2 ILE C N 1
ATOM 796 C CA . ILE C 1 2 ? 20.776 16.075 22.429 1.00 26.28 2 ILE C CA 1
ATOM 797 C C . ILE C 1 2 ? 20.000 16.869 23.493 1.00 23.74 2 ILE C C 1
ATOM 798 O O . ILE C 1 2 ? 20.210 18.072 23.652 1.00 22.09 2 ILE C O 1
ATOM 803 N N . SER C 1 3 ? 19.099 16.203 24.214 1.00 20.97 3 SER C N 1
ATOM 804 C CA . SER C 1 3 ? 18.282 16.877 25.234 1.00 18.21 3 SER C CA 1
ATOM 805 C C . SER C 1 3 ? 19.102 17.454 26.383 1.00 16.83 3 SER C C 1
ATOM 806 O O . SER C 1 3 ? 20.230 17.031 26.623 1.00 14.47 3 SER C O 1
ATOM 809 N N . ASN C 1 4 ? 18.519 18.409 27.105 1.00 15.53 4 ASN C N 1
ATOM 810 C CA . ASN C 1 4 ? 19.204 19.021 28.238 1.00 15.96 4 ASN C CA 1
ATOM 811 C C . ASN C 1 4 ? 19.511 18.001 29.319 1.00 14.50 4 ASN C C 1
ATOM 812 O O . ASN C 1 4 ? 20.615 17.987 29.860 1.00 11.31 4 ASN C O 1
ATOM 817 N N . ALA C 1 5 ? 18.537 17.150 29.635 1.00 14.64 5 ALA C N 1
ATOM 818 C CA . ALA C 1 5 ? 18.741 16.139 30.666 1.00 14.50 5 ALA C CA 1
ATOM 819 C C . ALA C 1 5 ? 19.880 15.196 30.286 1.00 13.21 5 ALA C C 1
ATOM 820 O O . ALA C 1 5 ? 20.604 14.709 31.151 1.00 13.37 5 ALA C O 1
ATOM 822 N N . LYS C 1 6 ? 20.041 14.938 28.993 1.00 14.79 6 LYS C N 1
ATOM 823 C CA . LYS C 1 6 ? 21.103 14.049 28.542 1.00 13.45 6 LYS C CA 1
ATOM 824 C C . LYS C 1 6 ? 22.454 14.750 28.590 1.00 13.60 6 LYS C C 1
ATOM 825 O O . LYS C 1 6 ? 23.481 14.116 28.820 1.00 13.50 6 LYS C O 1
ATOM 831 N N . ILE C 1 7 ? 22.449 16.062 28.385 1.00 11.39 7 ILE C N 1
ATOM 832 C CA . ILE C 1 7 ? 23.681 16.830 28.453 1.00 10.26 7 ILE C CA 1
ATOM 833 C C . ILE C 1 7 ? 24.148 16.771 29.906 1.00 9.23 7 ILE C C 1
ATOM 834 O O . ILE C 1 7 ? 25.335 16.589 30.189 1.00 9.99 7 ILE C O 1
ATOM 839 N N . ALA C 1 8 ? 23.197 16.920 30.822 1.00 8.33 8 ALA C N 1
ATOM 840 C CA . ALA C 1 8 ? 23.487 16.882 32.251 1.00 8.13 8 ALA C CA 1
ATOM 841 C C . ALA C 1 8 ? 24.133 15.552 32.630 1.00 8.21 8 ALA C C 1
ATOM 842 O O . ALA C 1 8 ? 25.148 15.526 33.317 1.00 9.97 8 ALA C O 1
ATOM 844 N N . ARG C 1 9 ? 23.546 14.451 32.172 1.00 8.54 9 ARG C N 1
ATOM 845 C CA . ARG C 1 9 ? 24.075 13.119 32.473 1.00 10.09 9 ARG C CA 1
ATOM 846 C C . ARG C 1 9 ? 25.503 12.939 31.945 1.00 9.94 9 ARG C C 1
ATOM 847 O O . ARG C 1 9 ? 26.374 12.424 32.656 1.00 10.07 9 ARG C O 1
ATOM 855 N N . ILE C 1 10 ? 25.739 13.362 30.704 1.00 8.86 10 ILE C N 1
ATOM 856 C CA . ILE C 1 10 ? 27.065 13.264 30.098 1.00 9.08 10 ILE C CA 1
ATOM 857 C C . ILE C 1 10 ? 28.087 13.984 30.971 1.00 7.41 10 ILE C C 1
ATOM 858 O O . ILE C 1 10 ? 29.193 13.492 31.180 1.00 8.79 10 ILE C O 1
ATOM 863 N N . ASN C 1 11 ? 27.719 15.148 31.493 1.00 6.46 11 ASN C N 1
ATOM 864 C CA . ASN C 1 11 ? 28.641 15.892 32.342 1.00 7.15 11 ASN C CA 1
ATOM 865 C C . ASN C 1 11 ? 28.890 15.179 33.676 1.00 7.52 11 ASN C C 1
ATOM 866 O O . ASN C 1 11 ? 30.012 15.187 34.182 1.00 9.81 11 ASN C O 1
ATOM 871 N N . GLU C 1 12 ? 27.855 14.564 34.245 1.00 10.18 12 GLU C N 1
ATOM 872 C CA . GLU C 1 12 ? 28.020 13.840 35.512 1.00 12.23 12 GLU C CA 1
ATOM 873 C C . GLU C 1 12 ? 28.993 12.677 35.333 1.00 9.76 12 GLU C C 1
ATOM 874 O O . GLU C 1 12 ? 29.896 12.473 36.142 1.00 11.47 12 GLU C O 1
ATOM 880 N N . LEU C 1 13 ? 28.781 11.902 34.278 1.00 10.58 13 LEU C N 1
ATOM 881 C CA . LEU C 1 13 ? 29.624 10.753 33.993 1.00 11.16 13 LEU C CA 1
ATOM 882 C C . LEU C 1 13 ? 31.039 11.162 33.617 1.00 12.00 13 LEU C C 1
ATOM 883 O O . LEU C 1 13 ? 31.995 10.475 33.967 1.00 12.65 13 LEU C O 1
ATOM 888 N N . ALA C 1 14 ? 31.175 12.280 32.906 1.00 10.64 14 ALA C N 1
ATOM 889 C CA . ALA C 1 14 ? 32.495 12.754 32.512 1.00 10.66 14 ALA C CA 1
ATOM 890 C C . ALA C 1 14 ? 33.275 13.097 33.777 1.00 9.79 14 ALA C C 1
ATOM 891 O O . ALA C 1 14 ? 34.456 12.775 33.887 1.00 9.74 14 ALA C O 1
ATOM 893 N N . ALA C 1 15 ? 32.611 13.733 34.736 1.00 11.77 15 ALA C N 1
ATOM 894 C CA . ALA C 1 15 ? 33.268 14.096 35.990 1.00 12.89 15 ALA C CA 1
ATOM 895 C C . ALA C 1 15 ? 33.761 12.850 36.729 1.00 13.59 15 ALA C C 1
ATOM 896 O O . ALA C 1 15 ? 34.835 12.862 37.329 1.00 16.13 15 ALA C O 1
ATOM 898 N N . LYS C 1 16 ? 32.972 11.780 36.689 1.00 12.60 16 LYS C N 1
ATOM 899 C CA . LYS C 1 16 ? 33.345 10.533 37.356 1.00 12.48 16 LYS C CA 1
ATOM 900 C C . LYS C 1 16 ? 34.516 9.845 36.665 1.00 11.04 16 LYS C C 1
ATOM 901 O O . LYS C 1 16 ? 35.387 9.278 37.327 1.00 10.84 16 LYS C O 1
ATOM 907 N N . ALA C 1 17 ? 34.525 9.891 35.336 1.00 8.14 17 ALA C N 1
ATOM 908 C CA . ALA C 1 17 ? 35.595 9.288 34.557 1.00 9.97 17 ALA C CA 1
ATOM 909 C C . ALA C 1 17 ? 36.909 9.987 34.879 1.00 10.25 17 ALA C C 1
ATOM 910 O O . ALA C 1 17 ? 37.940 9.340 35.063 1.00 9.55 17 ALA C O 1
ATOM 912 N N . LYS C 1 18 ? 36.869 11.315 34.933 1.00 8.72 18 LYS C N 1
ATOM 913 C CA . LYS C 1 18 ? 38.063 12.093 35.236 1.00 12.08 18 LYS C CA 1
ATOM 914 C C . LYS C 1 18 ? 38.524 11.850 36.672 1.00 12.74 18 LYS C C 1
ATOM 915 O O . LYS C 1 18 ? 39.720 11.886 36.960 1.00 14.49 18 LYS C O 1
ATOM 921 N N . ALA C 1 19 ? 37.569 11.609 37.566 1.00 14.66 19 ALA C N 1
ATOM 922 C CA . ALA C 1 19 ? 37.881 11.370 38.973 1.00 15.70 19 ALA C CA 1
ATOM 923 C C . ALA C 1 19 ? 38.374 9.948 39.207 1.00 15.76 19 ALA C C 1
ATOM 924 O O . ALA C 1 19 ? 38.855 9.625 40.289 1.00 16.39 19 ALA C O 1
ATOM 926 N N . GLY C 1 20 ? 38.240 9.100 38.193 1.00 15.37 20 GLY C N 1
ATOM 927 C CA . GLY C 1 20 ? 38.687 7.724 38.316 1.00 19.49 20 GLY C CA 1
ATOM 928 C C . GLY C 1 20 ? 37.817 6.879 39.229 1.00 20.24 20 GLY C C 1
ATOM 929 O O . GLY C 1 20 ? 38.254 5.845 39.739 1.00 18.99 20 GLY C O 1
ATOM 930 N N . VAL C 1 21 ? 36.577 7.308 39.433 1.00 18.76 21 VAL C N 1
ATOM 931 C CA . VAL C 1 21 ? 35.666 6.570 40.295 1.00 18.16 21 VAL C CA 1
ATOM 932 C C . VAL C 1 21 ? 34.419 6.089 39.556 1.00 19.24 21 VAL C C 1
ATOM 933 O O . VAL C 1 21 ? 33.495 5.551 40.170 1.00 17.95 21 VAL C O 1
ATOM 937 N N . ILE C 1 22 ? 34.391 6.274 38.238 1.00 17.77 22 ILE C N 1
ATOM 938 C CA . ILE C 1 22 ? 33.241 5.841 37.453 1.00 19.92 22 ILE C CA 1
ATOM 939 C C . ILE C 1 22 ? 33.123 4.316 37.498 1.00 21.87 22 ILE C C 1
ATOM 940 O O . ILE C 1 22 ? 34.123 3.610 37.371 1.00 23.01 22 ILE C O 1
ATOM 945 N N . THR C 1 23 ? 31.909 3.810 37.698 1.00 22.01 23 THR C N 1
ATOM 946 C CA . THR C 1 23 ? 31.692 2.365 37.754 1.00 23.30 23 THR C CA 1
ATOM 947 C C . THR C 1 23 ? 31.609 1.819 36.335 1.00 22.53 23 THR C C 1
ATOM 948 O O . THR C 1 23 ? 31.436 2.578 35.389 1.00 21.28 23 THR C O 1
ATOM 952 N N . GLU C 1 24 ? 31.721 0.503 36.191 1.00 23.90 24 GLU C N 1
ATOM 953 C CA . GLU C 1 24 ? 31.685 -0.120 34.873 1.00 25.18 24 GLU C CA 1
ATOM 954 C C . GLU C 1 24 ? 30.349 0.052 34.151 1.00 25.77 24 GLU C C 1
ATOM 955 O O . GLU C 1 24 ? 30.308 0.094 32.921 1.00 24.42 24 GLU C O 1
ATOM 961 N N . GLU C 1 2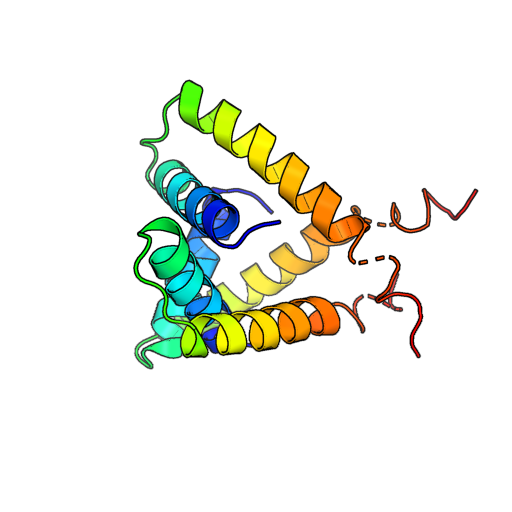5 ? 29.254 0.146 34.898 1.00 26.98 25 GLU C N 1
ATOM 962 C CA . GLU C 1 25 ? 27.959 0.326 34.252 1.00 28.08 25 GLU C CA 1
ATOM 963 C C . GLU C 1 25 ? 27.847 1.751 33.721 1.00 25.42 25 GLU C C 1
ATOM 964 O O . GLU C 1 25 ? 27.445 1.959 32.580 1.00 21.87 25 GLU C O 1
ATOM 970 N N . GLU C 1 26 ? 28.224 2.726 34.544 1.00 25.34 26 GLU C N 1
ATOM 971 C CA . GLU C 1 26 ? 28.169 4.128 34.138 1.00 23.58 26 GLU C CA 1
ATOM 972 C C . GLU C 1 26 ? 29.021 4.334 32.884 1.00 25.00 26 GLU C C 1
ATOM 973 O O . GLU C 1 26 ? 28.713 5.173 32.041 1.00 24.54 26 GLU C O 1
ATOM 979 N N . LYS C 1 27 ? 30.092 3.556 32.762 1.00 26.53 27 LYS C N 1
ATOM 980 C CA . LYS C 1 27 ? 30.977 3.649 31.607 1.00 25.40 27 LYS C CA 1
ATOM 981 C C . LYS C 1 27 ? 30.231 3.238 30.340 1.00 24.67 27 LYS C C 1
ATOM 982 O O . LYS C 1 27 ? 30.352 3.882 29.290 1.00 22.26 27 LYS C O 1
ATOM 988 N N . ALA C 1 28 ? 29.456 2.163 30.445 1.00 24.18 28 ALA C N 1
ATOM 989 C CA . ALA C 1 28 ? 28.668 1.665 29.322 1.00 21.83 28 ALA C CA 1
ATOM 990 C C . ALA C 1 28 ? 27.594 2.696 28.982 1.00 21.55 28 ALA C C 1
ATOM 991 O O . ALA C 1 28 ? 27.307 2.958 27.814 1.00 19.55 28 ALA C O 1
ATOM 993 N N . GLU C 1 29 ? 26.998 3.276 30.016 1.00 21.70 29 GLU C N 1
ATOM 994 C CA . GLU C 1 29 ? 25.967 4.285 29.816 1.00 22.83 29 GLU C CA 1
ATOM 995 C C . GLU C 1 29 ? 26.549 5.511 29.103 1.00 21.79 29 GLU C C 1
ATOM 996 O O . GLU C 1 29 ? 25.957 6.019 28.152 1.00 21.82 29 GLU C O 1
ATOM 1002 N N . GLN C 1 30 ? 27.712 5.978 29.550 1.00 23.07 30 GLN C N 1
ATOM 1003 C CA . GLN C 1 30 ? 28.336 7.147 28.920 1.00 22.72 30 GLN C CA 1
ATOM 1004 C C . GLN C 1 30 ? 28.604 6.891 27.442 1.00 23.64 30 GLN C C 1
ATOM 1005 O O . GLN C 1 30 ? 28.471 7.791 26.612 1.00 22.46 30 GLN C O 1
ATOM 1011 N N . GLN C 1 31 ? 28.971 5.659 27.108 1.00 25.79 31 GLN C N 1
ATOM 1012 C CA . GLN C 1 31 ? 29.258 5.321 25.721 1.00 26.57 31 GLN C CA 1
ATOM 1013 C C . GLN C 1 31 ? 28.049 5.530 24.811 1.00 26.84 31 GLN C C 1
ATOM 1014 O O . GLN C 1 31 ? 28.184 6.062 23.709 1.00 25.38 31 GLN C O 1
ATOM 1020 N N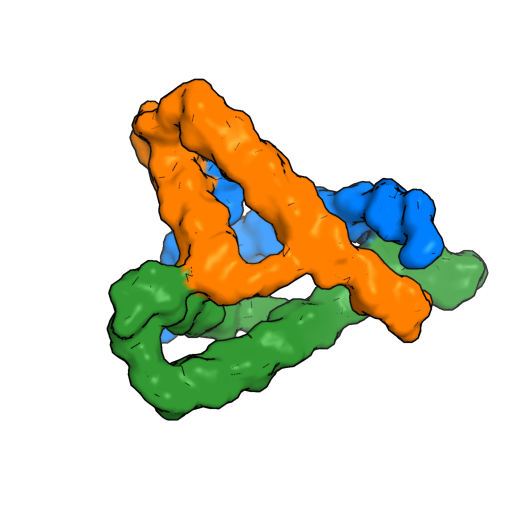 . LYS C 1 32 ? 26.866 5.120 25.264 1.00 27.20 32 LYS C N 1
ATOM 1021 C CA . LYS C 1 32 ? 25.663 5.304 24.456 1.00 27.61 32 LYS C CA 1
ATOM 1022 C C . LYS C 1 32 ? 25.315 6.789 24.333 1.00 25.36 32 LYS C C 1
ATOM 1023 O O . LYS C 1 32 ? 24.866 7.250 23.283 1.00 23.87 32 LYS C O 1
ATOM 1029 N N . LEU C 1 33 ? 25.517 7.534 25.414 1.00 25.84 33 LEU C N 1
ATOM 1030 C CA . LEU C 1 33 ? 25.227 8.966 25.420 1.00 25.35 33 LEU C CA 1
ATOM 1031 C C . LEU C 1 33 ? 26.098 9.710 24.412 1.00 25.06 33 LEU C C 1
ATOM 1032 O O . LEU C 1 33 ? 25.622 10.592 23.698 1.00 26.04 33 LEU C O 1
ATOM 1037 N N . ARG C 1 34 ? 27.376 9.352 24.356 1.00 26.47 34 ARG C N 1
ATOM 1038 C CA . ARG C 1 34 ? 28.306 9.983 23.423 1.00 28.53 34 ARG C CA 1
ATOM 1039 C C . ARG C 1 34 ? 27.771 9.813 22.010 1.00 28.57 34 ARG C C 1
ATOM 1040 O O . ARG C 1 34 ? 27.753 10.756 21.212 1.00 27.03 34 ARG C O 1
ATOM 1048 N N . GLN C 1 35 ? 27.334 8.595 21.711 1.00 27.60 35 GLN C N 1
ATOM 1049 C CA . GLN C 1 35 ? 26.797 8.284 20.398 1.00 29.07 35 GLN C CA 1
ATOM 1050 C C . GLN C 1 35 ? 25.583 9.156 20.076 1.00 27.50 35 GLN C C 1
ATOM 1051 O O . GLN C 1 35 ? 25.453 9.658 18.961 1.00 25.85 35 GLN C O 1
ATOM 1057 N N . GLU C 1 36 ? 24.708 9.354 21.058 1.00 25.81 36 GLU C N 1
ATOM 1058 C CA . GLU C 1 36 ? 23.519 10.175 20.854 1.00 27.01 36 GLU C CA 1
ATOM 1059 C C . GLU C 1 36 ? 23.930 11.640 20.741 1.00 26.54 36 GLU C C 1
ATOM 1060 O O . GLU C 1 36 ? 23.326 12.417 20.001 1.00 27.02 36 GLU C O 1
ATOM 1066 N N . TYR C 1 37 ? 24.961 12.010 21.490 1.00 26.08 37 TYR C N 1
ATOM 1067 C CA . TYR C 1 37 ? 25.478 13.372 21.484 1.00 26.75 37 TYR C CA 1
ATOM 1068 C C . TYR C 1 37 ? 25.944 13.715 20.066 1.00 27.70 37 TYR C C 1
ATOM 1069 O O . TYR C 1 37 ? 25.570 14.748 19.505 1.00 26.13 37 TYR C O 1
ATOM 1078 N N . LEU C 1 38 ? 26.750 12.829 19.488 1.00 28.03 38 LEU C N 1
ATOM 1079 C CA . LEU C 1 38 ? 27.272 13.034 18.141 1.00 30.37 38 LEU C CA 1
ATOM 1080 C C . LEU C 1 38 ? 26.165 13.072 17.086 1.00 31.29 38 LEU C C 1
ATOM 1081 O O . LEU C 1 38 ? 26.093 14.009 16.293 1.00 30.01 38 LEU C O 1
ATOM 1086 N N . LYS C 1 39 ? 25.303 12.058 17.077 1.00 33.13 39 LYS C N 1
ATOM 1087 C CA . LYS C 1 39 ? 24.212 12.012 16.106 1.00 34.27 39 LYS C CA 1
ATOM 1088 C C . LYS C 1 39 ? 23.332 13.255 16.205 1.00 33.90 39 LYS C C 1
ATOM 1089 O O . LYS C 1 39 ? 22.735 13.685 15.215 1.00 33.18 39 LYS C O 1
ATOM 1095 N N . GLY C 1 40 ? 23.261 13.830 1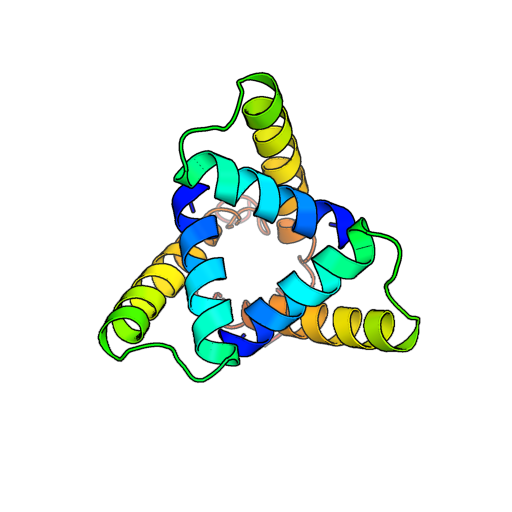7.402 1.00 33.51 40 GLY C N 1
ATOM 1096 C CA . GLY C 1 40 ? 22.453 15.019 17.611 1.00 34.05 40 GLY C CA 1
ATOM 1097 C C . GLY C 1 40 ? 22.991 16.243 16.894 1.00 34.86 40 GLY C C 1
ATOM 1098 O O . GLY C 1 40 ? 22.286 17.244 16.737 1.00 33.93 40 GLY C O 1
ATOM 1099 N N . PHE C 1 41 ? 24.244 16.165 16.457 1.00 35.33 41 PHE C N 1
ATOM 1100 C CA . PHE C 1 41 ? 24.884 17.269 15.748 1.00 36.83 41 PHE C CA 1
ATOM 1101 C C . PHE C 1 41 ? 24.934 17.029 14.242 1.00 38.61 41 PHE C C 1
ATOM 1102 O O . PHE C 1 41 ? 25.383 17.891 13.486 1.00 37.65 41 PHE C O 1
ATOM 1110 N N . ARG C 1 42 ? 24.480 15.855 13.813 1.00 40.48 42 ARG C N 1
ATOM 1111 C CA . ARG C 1 42 ? 24.480 15.512 12.396 1.00 43.43 42 ARG C CA 1
ATOM 1112 C C . ARG C 1 42 ? 23.692 16.517 11.565 1.00 44.72 42 ARG C C 1
ATOM 1113 O O . ARG C 1 42 ? 24.133 16.912 10.487 1.00 44.95 42 ARG C O 1
ATOM 1121 N N . SER C 1 43 ? 22.531 16.933 12.065 1.00 45.49 43 SER C N 1
ATOM 1122 C CA . SER C 1 43 ? 21.701 17.898 11.351 1.00 47.85 43 SER C CA 1
ATOM 1123 C C . SER C 1 43 ? 22.463 19.198 11.152 1.00 48.50 43 SER C C 1
ATOM 1124 O O . SER C 1 43 ? 22.534 19.727 10.046 1.00 48.16 43 SER C O 1
ATOM 1127 N N . SER C 1 44 ? 23.034 19.704 12.238 1.00 49.93 44 SER C N 1
ATOM 1128 C CA . SER C 1 44 ? 23.795 20.942 12.199 1.00 51.51 44 SER C CA 1
ATOM 1129 C C . SER C 1 44 ? 24.955 20.853 11.207 1.00 52.78 44 SER C C 1
ATOM 1130 O O . SER C 1 44 ? 25.295 21.836 10.548 1.00 52.57 44 SER C O 1
ATOM 1141 N N . LYS C 1 46 ? 24.973 19.202 8.479 1.00 58.55 46 LYS C N 1
ATOM 1142 C CA . LYS C 1 46 ? 24.457 19.170 7.115 1.00 60.09 46 LYS C CA 1
ATOM 1143 C C . LYS C 1 46 ? 24.150 20.606 6.709 1.00 60.61 46 LYS C C 1
ATOM 1144 O O . LYS C 1 46 ? 24.020 20.917 5.526 1.00 61.24 46 LYS C O 1
ATOM 1150 N N . ASN C 1 47 ? 24.036 21.476 7.709 1.00 61.16 47 ASN C N 1
ATOM 1151 C CA . ASN C 1 47 ? 23.736 22.882 7.482 1.00 61.95 47 ASN C CA 1
ATOM 1152 C C . ASN C 1 47 ? 25.005 23.705 7.294 1.00 61.87 47 ASN C C 1
ATOM 1153 O O . ASN C 1 47 ? 24.943 24.915 7.072 1.00 62.10 47 ASN C O 1
ATOM 1158 N N . THR C 1 48 ? 26.156 23.048 7.391 1.00 61.64 48 THR C N 1
ATOM 1159 C CA . THR C 1 48 ? 27.435 23.724 7.214 1.00 62.21 48 THR C CA 1
ATOM 1160 C C . THR C 1 48 ? 27.764 23.678 5.726 1.00 62.90 48 THR C C 1
ATOM 1161 O O . THR C 1 48 ? 28.849 24.063 5.290 1.00 63.04 48 THR C O 1
ATOM 1165 N N . LEU C 1 49 ? 26.795 23.191 4.959 1.00 63.45 49 LEU C N 1
ATOM 1166 C CA . LEU C 1 49 ? 26.891 23.080 3.510 1.00 64.11 49 LEU C CA 1
ATOM 1167 C C . LEU C 1 49 ? 25.519 23.449 2.970 1.00 65.43 49 LEU C C 1
ATOM 1168 O O . LEU C 1 49 ? 25.318 23.573 1.762 1.00 65.50 49 LEU C O 1
ATOM 1173 N N . LYS C 1 50 ? 24.579 23.622 3.896 1.00 67.82 50 LYS C N 1
ATOM 1174 C CA . LYS C 1 50 ? 23.205 23.980 3.574 1.00 69.82 50 LYS C CA 1
ATOM 1175 C C . LYS C 1 50 ? 22.520 22.903 2.736 1.00 70.78 50 LYS C C 1
ATOM 1176 O O . LYS C 1 50 ? 22.638 22.884 1.510 1.00 71.01 50 LYS C O 1
ATOM 1182 N N . SER C 1 51 ? 21.803 22.008 3.415 1.00 71.77 51 SER C N 1
ATOM 1183 C CA . SER C 1 51 ? 21.090 20.913 2.762 1.00 72.27 51 SER C CA 1
ATOM 1184 C C . SER C 1 51 ? 22.087 20.099 1.936 1.00 72.49 51 SER C C 1
ATOM 1185 O O . SER C 1 51 ? 23.244 19.944 2.332 1.00 72.56 51 SER C O 1
ATOM 1188 N N . VAL C 1 52 ? 21.637 19.572 0.801 1.00 72.28 52 VAL C N 1
ATOM 1189 C CA . VAL C 1 52 ? 22.511 18.802 -0.080 1.00 71.95 52 VAL C CA 1
ATOM 1190 C C . VAL C 1 52 ? 23.324 19.802 -0.898 1.00 71.80 52 VAL C C 1
ATOM 1191 O O . VAL C 1 52 ? 23.390 19.722 -2.127 1.00 71.62 52 VAL C O 1
ATOM 1195 N N . LEU C 1 53 ? 23.949 20.735 -0.182 1.00 71.45 53 LEU C N 1
ATOM 1196 C CA . LEU C 1 53 ? 24.751 21.808 -0.764 1.00 70.88 53 LEU C CA 1
ATOM 1197 C C . LEU C 1 53 ? 24.117 22.400 -2.016 1.00 70.66 53 LEU C C 1
ATOM 1198 O O . LEU C 1 53 ? 24.496 22.073 -3.141 1.00 70.93 53 LEU C O 1
ATOM 1203 N N . GLU C 1 54 ? 23.141 23.279 -1.797 1.00 70.28 54 GLU C N 1
ATOM 1204 C CA . GLU C 1 54 ? 22.422 23.946 -2.875 1.00 70.51 54 GLU C CA 1
ATOM 1205 C C . GLU C 1 54 ? 21.772 22.944 -3.823 1.00 70.41 54 GLU C C 1
ATOM 1206 O O . GLU C 1 54 ? 20.610 22.573 -3.646 1.00 70.21 54 GLU C O 1
#

Radius of gyration: 15.7 Å; Cα contacts (8 Å, |Δi|>4): 128; chains: 3; bounding box: 37×35×43 Å

Secondary structure (DSSP, 8-state):
--HHHHHHHHHHHHHHHHT---HHHHHHHHHHHHHHHHHHHH---SSS--/--HHHHHHHHHHHHHHHTT---HHHHHHHHHHHHHHHHTTS-----/--HHHHHHHHHHHHHHHHT---HHHHHHHHHHHHHHHHTTS---TTS-TTT-